Protein AF-A0A848TJ01-F1 (afdb_monomer_lite)

Structure (mmCIF, N/CA/C/O backbone):
data_AF-A0A848TJ01-F1
#
_entry.id   AF-A0A848TJ01-F1
#
loop_
_atom_site.group_PDB
_atom_site.id
_atom_site.type_symbol
_atom_site.label_atom_id
_atom_site.label_alt_id
_atom_site.label_comp_id
_atom_site.label_asym_id
_atom_site.label_entity_id
_atom_site.label_seq_id
_atom_site.pdbx_PDB_ins_code
_atom_site.Cartn_x
_atom_site.Cartn_y
_atom_site.Cartn_z
_atom_site.occupancy
_atom_site.B_iso_or_equiv
_atom_site.auth_seq_id
_atom_site.auth_comp_id
_atom_site.auth_asym_id
_atom_site.auth_atom_id
_atom_site.pdbx_PDB_model_num
ATOM 1 N N . MET A 1 1 ? -20.773 -19.282 17.414 1.00 48.66 1 MET A N 1
ATOM 2 C CA . MET A 1 1 ? -20.600 -18.485 16.180 1.00 48.66 1 MET A CA 1
ATOM 3 C C . MET A 1 1 ? -21.252 -17.107 16.311 1.00 48.66 1 MET A C 1
ATOM 5 O O . MET A 1 1 ? -20.534 -16.125 16.195 1.00 48.66 1 MET A O 1
ATOM 9 N N . GLU A 1 2 ? -22.533 -17.009 16.692 1.00 45.69 2 GLU A N 1
ATOM 10 C CA . GLU A 1 2 ? -23.234 -15.725 16.945 1.00 45.69 2 GLU A CA 1
ATOM 11 C C . GLU A 1 2 ? -22.517 -14.767 17.907 1.00 45.69 2 GLU A C 1
ATOM 13 O O . GLU A 1 2 ? -22.368 -13.593 17.598 1.00 45.69 2 GLU A O 1
ATOM 18 N N . ARG A 1 3 ? -21.991 -15.250 19.042 1.00 45.16 3 ARG A N 1
ATOM 19 C CA . ARG A 1 3 ? -21.277 -14.386 20.008 1.00 45.16 3 ARG A CA 1
ATOM 20 C C . ARG A 1 3 ? -19.955 -13.818 19.476 1.00 45.16 3 ARG A C 1
ATOM 22 O O . ARG A 1 3 ? -19.518 -12.766 19.925 1.00 45.16 3 ARG A O 1
ATOM 29 N N . ALA A 1 4 ? -19.316 -14.507 18.529 1.00 39.78 4 ALA A N 1
ATOM 30 C CA . ALA A 1 4 ? -18.096 -14.026 17.882 1.00 39.78 4 ALA A CA 1
ATOM 31 C C . ALA A 1 4 ? -18.423 -12.980 16.808 1.00 39.78 4 ALA A C 1
ATOM 33 O O . ALA A 1 4 ? -17.726 -11.976 16.714 1.00 39.78 4 ALA A O 1
ATOM 34 N N . LEU A 1 5 ? -19.518 -13.184 16.066 1.00 41.72 5 LEU A N 1
ATOM 35 C CA . LEU A 1 5 ? -20.041 -12.213 15.108 1.00 41.72 5 LEU A CA 1
ATOM 36 C C . LEU A 1 5 ? -20.494 -10.928 15.818 1.00 41.72 5 LEU A C 1
ATOM 38 O O . LEU A 1 5 ? -20.075 -9.846 15.427 1.00 41.72 5 LEU A O 1
ATOM 42 N N . ALA A 1 6 ? -21.247 -11.052 16.915 1.00 48.16 6 ALA A N 1
ATOM 43 C CA . ALA A 1 6 ? -21.675 -9.921 17.737 1.00 48.16 6 ALA A CA 1
ATOM 44 C C . ALA A 1 6 ? -20.482 -9.137 18.304 1.00 48.16 6 ALA A C 1
ATOM 46 O O . ALA A 1 6 ? -20.455 -7.924 18.201 1.00 48.16 6 ALA A O 1
ATOM 47 N N . ALA A 1 7 ? -19.433 -9.808 18.791 1.00 47.78 7 ALA A N 1
ATOM 48 C CA . ALA A 1 7 ? -18.243 -9.127 19.306 1.00 47.78 7 ALA A CA 1
ATOM 49 C C . ALA A 1 7 ? -17.390 -8.439 18.219 1.00 47.78 7 ALA A C 1
ATOM 51 O O . ALA A 1 7 ? -16.645 -7.508 18.526 1.00 47.78 7 ALA A O 1
ATOM 52 N N . VAL A 1 8 ? -17.451 -8.908 16.967 1.00 51.22 8 VAL A N 1
ATOM 53 C CA . VAL A 1 8 ? -16.846 -8.223 15.811 1.00 51.22 8 VAL A CA 1
ATOM 54 C C . VAL A 1 8 ? -17.685 -7.005 15.434 1.00 51.22 8 VAL A C 1
ATOM 56 O O . VAL A 1 8 ? -17.125 -5.928 15.255 1.00 51.22 8 VAL A O 1
ATOM 59 N N . VAL A 1 9 ? -19.012 -7.149 15.394 1.00 55.91 9 VAL A N 1
ATOM 60 C CA . VAL A 1 9 ? -19.954 -6.048 15.143 1.00 55.91 9 VAL A CA 1
ATOM 61 C C . VAL A 1 9 ? -19.822 -4.967 16.219 1.00 55.91 9 VAL A C 1
ATOM 63 O O . VAL A 1 9 ? -19.614 -3.807 15.887 1.00 55.91 9 VAL A O 1
ATOM 66 N N . ASP A 1 10 ? -19.812 -5.340 17.495 1.00 53.12 10 ASP A N 1
ATOM 67 C CA . ASP A 1 10 ? -19.638 -4.417 18.617 1.00 53.12 10 ASP A CA 1
ATOM 68 C C . ASP A 1 10 ? -18.258 -3.758 18.605 1.00 53.12 10 ASP A C 1
ATOM 70 O O . ASP A 1 10 ? -18.148 -2.587 18.934 1.00 53.12 10 ASP A O 1
ATOM 74 N N . GLY A 1 11 ? -17.196 -4.462 18.197 1.00 53.06 11 GLY A N 1
ATOM 75 C CA . GLY A 1 11 ? -15.856 -3.880 18.057 1.00 53.06 11 GLY A CA 1
ATOM 76 C C . GLY A 1 11 ? -15.752 -2.850 16.925 1.00 53.06 11 GLY A C 1
ATOM 77 O O . GLY A 1 11 ? -15.056 -1.849 17.083 1.00 53.06 11 GLY A O 1
ATOM 78 N N . VAL A 1 12 ? -16.470 -3.077 15.819 1.00 52.38 12 VAL A N 1
ATOM 79 C CA . VAL A 1 12 ? -16.591 -2.148 14.678 1.00 52.38 12 VAL A CA 1
ATOM 80 C C . VAL A 1 12 ? -17.495 -0.956 15.022 1.00 52.38 12 VAL A C 1
ATOM 82 O O . VAL A 1 12 ? -17.229 0.165 14.601 1.00 52.38 12 VAL A O 1
ATOM 85 N N . LEU A 1 13 ? -18.541 -1.163 15.827 1.00 49.62 13 LEU A N 1
ATOM 86 C CA . LEU A 1 13 ? -19.437 -0.096 16.290 1.00 49.62 13 LEU A CA 1
ATOM 87 C C . LEU A 1 13 ? -18.852 0.700 17.474 1.00 49.62 13 LEU A C 1
ATOM 89 O O . LEU A 1 13 ? -19.150 1.884 17.633 1.00 49.62 13 LEU A O 1
ATOM 93 N N . ALA A 1 14 ? -18.001 0.082 18.299 1.00 49.22 14 ALA A N 1
ATOM 94 C CA . ALA A 1 14 ? -17.358 0.711 19.455 1.00 49.22 14 ALA A CA 1
ATOM 95 C C . ALA A 1 14 ? -16.134 1.562 19.088 1.00 49.22 14 ALA A C 1
ATOM 97 O O . ALA A 1 14 ? -15.720 2.390 19.900 1.00 49.22 14 ALA A O 1
ATOM 98 N N . SER A 1 15 ? -15.596 1.449 17.866 1.00 51.12 15 SER A N 1
ATOM 99 C CA . SER A 1 15 ? -14.654 2.427 17.298 1.00 51.12 15 SER A CA 1
ATOM 100 C C . SER A 1 15 ? -15.353 3.713 16.839 1.00 51.12 15 SER A C 1
ATOM 102 O O . SER A 1 15 ? -14.951 4.336 15.856 1.00 51.12 15 SER A O 1
ATOM 104 N N . GLY A 1 16 ? -16.405 4.123 17.554 1.00 49.56 16 GLY A N 1
ATOM 105 C CA . GLY A 1 16 ? -17.031 5.423 17.380 1.00 49.56 16 GLY A CA 1
ATOM 106 C C . GLY A 1 16 ? -15.994 6.545 17.520 1.00 49.56 16 GLY A C 1
ATOM 107 O O . GLY A 1 16 ? -14.996 6.389 18.234 1.00 49.56 16 GLY A O 1
ATOM 108 N N . PRO A 1 17 ? -16.201 7.676 16.827 1.00 51.69 17 PRO A N 1
ATOM 109 C CA . PRO A 1 17 ? -15.235 8.761 16.784 1.00 51.69 17 PRO A CA 1
ATOM 110 C C . PRO A 1 17 ? -14.871 9.199 18.204 1.00 51.69 17 PRO A C 1
ATOM 112 O O . PRO A 1 17 ? -15.726 9.255 19.093 1.00 51.69 17 PRO A O 1
ATOM 115 N N . SER A 1 18 ? -13.588 9.523 18.411 1.00 55.75 18 SER A N 1
ATOM 116 C CA . SER A 1 18 ? -13.143 10.273 19.588 1.00 55.75 18 SER A CA 1
ATOM 117 C C . SER A 1 18 ? -14.168 11.373 19.851 1.00 55.75 18 SER A C 1
ATOM 119 O O . SER A 1 18 ? -14.473 12.132 18.934 1.00 55.75 18 SER A O 1
ATOM 121 N N . ARG A 1 19 ? -14.752 11.395 21.059 1.00 52.88 19 ARG A N 1
ATOM 122 C CA . ARG A 1 19 ? -15.875 12.251 21.493 1.00 52.88 19 ARG A CA 1
ATOM 123 C C . ARG A 1 19 ? -15.525 13.753 21.504 1.00 52.88 19 ARG A C 1
ATOM 125 O O . ARG A 1 19 ? -15.758 14.448 22.487 1.00 52.88 19 ARG A O 1
ATOM 132 N N . LYS A 1 20 ? -14.943 14.282 20.435 1.00 54.78 20 LYS A N 1
ATOM 133 C CA . LYS A 1 20 ? -14.977 15.699 20.097 1.00 54.78 20 LYS A CA 1
ATOM 134 C C . LYS A 1 20 ? -16.166 15.851 19.159 1.00 54.78 20 LYS A C 1
ATOM 136 O O . LYS A 1 20 ? -16.177 15.255 18.089 1.00 54.78 20 LYS A O 1
ATOM 141 N N . GLY A 1 21 ? -17.196 16.573 19.598 1.00 58.47 21 GLY A N 1
ATOM 142 C CA . GLY A 1 21 ? -18.370 16.846 18.767 1.00 58.47 21 GLY A CA 1
ATOM 143 C C . GLY A 1 21 ? -17.961 17.382 17.392 1.00 58.47 21 GLY A C 1
ATOM 144 O O . GLY A 1 21 ? -16.919 18.030 17.271 1.00 58.47 21 GLY A O 1
ATOM 145 N N . LEU A 1 22 ? -18.769 17.085 16.371 1.00 66.69 22 LEU A N 1
ATOM 146 C CA . LEU A 1 22 ? -18.548 17.501 14.987 1.00 66.69 22 LEU A CA 1
ATOM 147 C C . LEU A 1 22 ? -18.540 19.037 14.906 1.00 66.69 22 LEU A C 1
ATOM 149 O O . LEU A 1 22 ? -19.574 19.674 14.722 1.00 66.69 22 LEU A O 1
ATOM 153 N N . SER A 1 23 ? -17.376 19.647 15.116 1.00 83.81 23 SER A N 1
ATOM 154 C CA . SER A 1 23 ? -17.202 21.087 14.985 1.00 83.81 23 SER A CA 1
ATOM 155 C C . SER A 1 23 ? -16.867 21.416 13.535 1.00 83.81 23 SER A C 1
ATOM 157 O O . SER A 1 23 ? -16.174 20.661 12.853 1.00 83.81 23 SER A O 1
ATOM 159 N N . VAL A 1 24 ? -17.322 22.576 13.061 1.00 85.69 24 VAL A N 1
ATOM 160 C C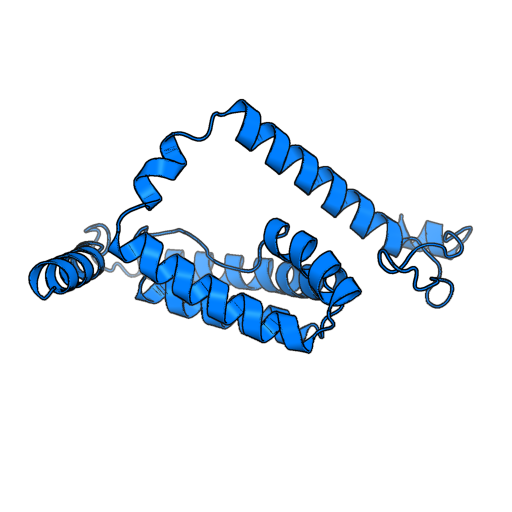A . VAL A 1 24 ? -16.992 23.073 11.713 1.00 85.69 24 VAL A CA 1
ATOM 161 C C . VAL A 1 24 ? -15.470 23.154 11.514 1.00 85.69 24 VAL A C 1
ATOM 163 O O . VAL A 1 24 ? -14.961 22.876 10.430 1.00 85.69 24 VAL A O 1
ATOM 166 N N . ALA A 1 25 ? -14.728 23.462 12.582 1.00 87.19 25 ALA A N 1
ATOM 167 C CA . ALA A 1 25 ? -13.269 23.465 12.576 1.00 87.19 25 ALA A CA 1
ATOM 168 C C . ALA A 1 25 ? -12.675 22.061 12.366 1.00 87.19 25 ALA A C 1
ATOM 170 O O . ALA A 1 25 ? -11.748 21.916 11.574 1.00 87.19 25 ALA A O 1
ATOM 171 N N . LEU A 1 26 ? -13.219 21.029 13.022 1.00 86.50 26 LEU A N 1
ATOM 172 C CA . LEU A 1 26 ? -12.775 19.645 12.837 1.00 86.50 26 LEU A CA 1
ATOM 173 C C . LEU A 1 26 ? -13.078 19.161 11.418 1.00 86.50 26 LEU A C 1
ATOM 175 O O . LEU A 1 26 ? -12.202 18.601 10.775 1.00 86.50 26 LEU A O 1
ATOM 179 N N . LEU A 1 27 ? -14.273 19.450 10.899 1.00 88.06 27 LEU A N 1
ATOM 180 C CA . LEU A 1 27 ? -14.660 19.055 9.543 1.00 88.06 27 LEU A CA 1
ATOM 181 C C . LEU A 1 27 ? -13.723 19.659 8.487 1.00 88.06 27 LEU A C 1
ATOM 183 O O . LEU A 1 27 ? -13.325 18.977 7.546 1.00 88.06 27 LEU A O 1
ATOM 187 N N . ARG A 1 28 ? -13.310 20.918 8.681 1.00 91.38 28 ARG A N 1
ATOM 188 C CA . ARG A 1 28 ? -12.301 21.571 7.839 1.00 91.38 28 ARG A CA 1
ATOM 189 C C . ARG A 1 28 ? -10.944 20.866 7.922 1.00 91.38 28 ARG A C 1
ATOM 191 O O . ARG A 1 28 ? -10.309 20.683 6.890 1.00 91.38 28 ARG A O 1
ATOM 198 N N . VAL A 1 29 ? -10.499 20.483 9.118 1.00 90.88 29 VAL A N 1
ATOM 199 C CA . VAL A 1 29 ? -9.222 19.777 9.312 1.00 90.88 29 VAL A CA 1
ATOM 200 C C . VAL A 1 29 ? -9.251 18.393 8.664 1.00 90.88 29 VAL A C 1
ATOM 202 O O . VAL A 1 29 ? -8.344 18.082 7.900 1.00 90.88 29 VAL A O 1
ATOM 205 N N . GLU A 1 30 ? -10.296 17.599 8.901 1.00 89.69 30 GLU A N 1
ATOM 206 C CA . GLU A 1 30 ? -10.440 16.247 8.341 1.00 89.69 30 GLU A CA 1
ATOM 207 C C . GLU A 1 30 ? -10.530 16.275 6.806 1.00 89.69 30 GLU A C 1
ATOM 209 O O . GLU A 1 30 ? -9.887 15.470 6.135 1.00 89.69 30 GLU A O 1
ATOM 214 N N . LEU A 1 31 ? -11.251 17.247 6.228 1.00 91.69 31 LEU A N 1
ATOM 215 C CA . LEU A 1 31 ? -11.308 17.432 4.772 1.00 91.69 31 LEU A CA 1
ATOM 216 C C . LEU A 1 31 ? -9.949 17.801 4.181 1.00 91.69 31 LEU A C 1
ATOM 218 O O . LEU A 1 31 ? -9.538 17.216 3.181 1.00 91.69 31 LEU A O 1
ATOM 222 N N . LEU A 1 32 ? -9.246 18.765 4.781 1.00 94.00 32 LEU A N 1
ATOM 223 C CA . LEU A 1 32 ? -7.933 19.188 4.289 1.00 94.00 32 LEU A CA 1
ATOM 224 C C . LEU A 1 32 ? -6.891 18.074 4.444 1.00 94.00 32 LEU A C 1
ATOM 226 O O . LEU A 1 32 ? -6.093 17.858 3.531 1.00 94.00 32 LEU A O 1
ATOM 230 N N . ALA A 1 33 ? -6.918 17.341 5.558 1.00 91.25 33 ALA A N 1
ATOM 231 C CA . ALA A 1 33 ? -6.045 16.196 5.788 1.00 91.25 33 ALA A CA 1
ATOM 232 C C . ALA A 1 33 ? -6.325 15.077 4.775 1.00 91.25 33 ALA A C 1
ATOM 234 O O . ALA A 1 33 ? -5.402 14.623 4.102 1.00 91.25 33 ALA A O 1
ATOM 235 N N . GLY A 1 34 ? -7.593 14.693 4.598 1.00 90.69 34 GLY A N 1
ATOM 236 C CA . GLY A 1 34 ? -8.002 13.678 3.627 1.00 90.69 34 GLY A CA 1
ATOM 237 C C . GLY A 1 34 ? -7.638 14.054 2.190 1.00 90.69 34 GLY A C 1
ATOM 238 O O . GLY A 1 34 ? -7.104 13.222 1.459 1.00 90.69 34 GLY A O 1
ATOM 239 N N . LEU A 1 35 ? -7.841 15.317 1.799 1.00 93.81 35 LEU A N 1
ATOM 240 C CA . LEU A 1 35 ? -7.452 15.813 0.478 1.00 93.81 35 LEU A CA 1
ATOM 241 C C . LEU A 1 35 ? -5.932 15.763 0.275 1.00 93.81 35 LEU A C 1
ATOM 243 O O . LEU A 1 35 ? -5.470 15.301 -0.765 1.00 93.81 35 LEU A O 1
ATOM 247 N N . THR A 1 36 ? -5.155 16.196 1.270 1.00 93.00 36 THR A N 1
ATOM 248 C CA . THR A 1 36 ? -3.683 16.174 1.203 1.00 93.00 36 THR A CA 1
ATOM 249 C C . THR A 1 36 ? -3.168 14.747 1.028 1.00 93.00 36 THR A C 1
ATOM 251 O O . THR A 1 36 ? -2.308 14.487 0.188 1.00 93.00 36 THR A O 1
ATOM 254 N N . VAL A 1 37 ? -3.739 13.808 1.780 1.00 91.62 37 VAL A N 1
ATOM 255 C CA . VAL A 1 37 ? -3.401 12.385 1.706 1.00 91.62 37 VAL A CA 1
ATOM 256 C C . VAL A 1 37 ? -3.797 11.785 0.360 1.00 91.62 37 VAL A C 1
ATOM 258 O O . VAL A 1 37 ? -2.999 11.077 -0.246 1.00 91.62 37 VAL A O 1
ATOM 261 N N . ALA A 1 38 ? -4.999 12.084 -0.138 1.00 90.50 38 ALA A N 1
ATOM 262 C CA . ALA A 1 38 ? -5.459 11.590 -1.432 1.00 90.50 38 ALA A CA 1
ATOM 263 C C . ALA A 1 38 ? -4.539 12.054 -2.570 1.00 90.50 38 ALA A C 1
ATOM 265 O O . ALA A 1 38 ? -4.133 11.240 -3.397 1.00 90.50 38 ALA A O 1
ATOM 266 N N . LEU A 1 39 ? -4.155 13.335 -2.580 1.00 91.88 39 LEU A N 1
ATOM 267 C CA . LEU A 1 39 ? -3.230 13.879 -3.577 1.00 91.88 39 LEU A CA 1
ATOM 268 C C . LEU A 1 39 ? -1.828 13.260 -3.473 1.00 91.88 39 LEU A C 1
ATOM 270 O O . LEU A 1 39 ? -1.200 13.026 -4.502 1.00 91.88 39 LEU A O 1
ATOM 274 N N . ALA A 1 40 ? -1.357 12.956 -2.260 1.00 90.81 40 ALA A N 1
ATOM 275 C CA . ALA A 1 40 ? -0.072 12.290 -2.049 1.00 90.81 40 ALA A CA 1
ATOM 276 C C . ALA A 1 40 ? -0.076 10.815 -2.503 1.00 90.81 40 ALA A C 1
ATOM 278 O O . ALA A 1 40 ? 0.916 10.341 -3.051 1.00 90.81 40 ALA A O 1
ATOM 279 N N . LEU A 1 41 ? -1.193 10.100 -2.327 1.00 90.19 41 LEU A N 1
ATOM 280 C CA . LEU A 1 41 ? -1.313 8.671 -2.649 1.00 90.19 41 LEU A CA 1
ATOM 281 C C . LEU A 1 41 ? -1.445 8.374 -4.150 1.00 90.19 41 LEU A C 1
ATOM 283 O O . LEU A 1 41 ? -1.096 7.277 -4.581 1.00 90.19 41 LEU A O 1
ATOM 287 N N . VAL A 1 42 ? -1.960 9.310 -4.954 1.00 91.88 42 VAL A N 1
ATOM 288 C CA . VAL A 1 42 ? -2.128 9.122 -6.410 1.00 91.88 42 VAL A CA 1
ATOM 289 C C . VAL A 1 42 ? -0.806 8.765 -7.110 1.00 91.88 42 VAL A C 1
ATOM 291 O O . VAL A 1 42 ? -0.762 7.713 -7.754 1.00 91.88 42 VAL A O 1
ATOM 294 N N . PRO A 1 43 ? 0.275 9.566 -7.002 1.00 88.94 43 PRO A N 1
ATOM 295 C CA . PRO A 1 43 ? 1.548 9.219 -7.631 1.00 88.94 43 PRO A CA 1
ATOM 296 C C . PRO A 1 43 ? 2.166 7.947 -7.034 1.00 88.94 43 PRO A C 1
ATOM 298 O O . PRO A 1 43 ? 2.753 7.160 -7.772 1.00 88.94 43 PRO A O 1
ATOM 301 N N . GLU A 1 44 ? 1.986 7.701 -5.732 1.00 87.38 44 GLU A N 1
ATOM 302 C CA . GLU A 1 44 ? 2.490 6.499 -5.056 1.00 87.38 44 GLU A CA 1
ATOM 303 C C . GLU A 1 44 ? 1.844 5.215 -5.607 1.00 87.38 44 GLU A C 1
ATOM 305 O O . GLU A 1 44 ? 2.542 4.272 -5.988 1.00 87.38 44 GLU A O 1
ATOM 310 N N . ALA A 1 45 ? 0.514 5.188 -5.727 1.00 89.50 45 ALA A N 1
ATOM 311 C CA . ALA A 1 45 ? -0.221 4.041 -6.257 1.00 89.50 45 ALA A CA 1
ATOM 312 C C . ALA A 1 45 ? 0.134 3.751 -7.725 1.00 89.50 45 ALA A C 1
ATOM 314 O O . ALA A 1 45 ? 0.255 2.588 -8.118 1.00 89.50 45 ALA A O 1
ATOM 315 N N . VAL A 1 46 ? 0.331 4.801 -8.527 1.00 89.75 46 VAL A N 1
ATOM 316 C CA . VAL A 1 46 ? 0.755 4.688 -9.929 1.00 89.75 46 VAL A CA 1
ATOM 317 C C . VAL A 1 46 ? 2.181 4.140 -10.030 1.00 89.75 46 VAL A C 1
ATOM 319 O O . VAL A 1 46 ? 2.422 3.212 -10.803 1.00 89.75 46 VAL A O 1
ATOM 322 N N . ALA A 1 47 ? 3.112 4.650 -9.222 1.00 84.12 47 ALA A N 1
ATOM 323 C CA . ALA A 1 47 ? 4.493 4.174 -9.201 1.00 84.12 47 ALA A CA 1
ATOM 324 C C . ALA A 1 47 ? 4.578 2.687 -8.824 1.00 84.12 47 ALA A C 1
ATOM 326 O O . ALA A 1 47 ? 5.264 1.915 -9.494 1.00 84.12 47 ALA A O 1
ATOM 327 N N . PHE A 1 48 ? 3.838 2.249 -7.802 1.00 84.19 48 PHE A N 1
ATOM 328 C CA . PHE A 1 48 ? 3.817 0.838 -7.408 1.00 84.19 48 PHE A CA 1
ATOM 329 C C . PHE A 1 48 ? 3.158 -0.077 -8.442 1.00 84.19 48 PHE A C 1
ATOM 331 O O . PHE A 1 48 ? 3.599 -1.215 -8.596 1.00 84.19 48 PHE A O 1
ATOM 338 N N . ALA A 1 49 ? 2.159 0.407 -9.184 1.00 84.62 49 ALA A N 1
ATOM 339 C CA . ALA A 1 49 ? 1.587 -0.343 -10.300 1.00 84.62 49 ALA A CA 1
ATOM 340 C C . ALA A 1 49 ? 2.616 -0.573 -11.421 1.00 84.62 49 ALA A C 1
ATOM 342 O O . ALA A 1 49 ? 2.726 -1.694 -11.917 1.00 84.62 49 ALA A O 1
ATOM 343 N N . PHE A 1 50 ? 3.421 0.445 -11.756 1.00 80.94 50 PHE A N 1
ATOM 344 C CA . PHE A 1 50 ? 4.518 0.296 -12.717 1.00 80.94 50 PHE A CA 1
ATOM 345 C C . PHE A 1 50 ? 5.581 -0.687 -12.240 1.00 80.94 50 PHE A C 1
ATOM 347 O O . PHE A 1 50 ? 6.000 -1.541 -13.017 1.00 80.94 50 PHE A O 1
ATOM 354 N N . VAL A 1 51 ? 5.975 -0.608 -10.964 1.00 77.44 51 VAL A N 1
ATOM 355 C CA . VAL A 1 51 ? 6.919 -1.569 -10.378 1.00 77.44 51 VAL A CA 1
ATOM 356 C C . VAL A 1 51 ? 6.372 -2.988 -10.510 1.00 77.44 51 VAL A C 1
ATOM 358 O O . VAL A 1 51 ? 7.087 -3.850 -11.003 1.00 77.44 51 VAL A O 1
ATOM 361 N N . ALA A 1 52 ? 5.102 -3.211 -10.160 1.00 78.19 52 ALA A N 1
ATOM 362 C CA . ALA A 1 52 ? 4.423 -4.506 -10.247 1.00 78.19 52 ALA A CA 1
ATOM 363 C C . ALA A 1 52 ? 4.114 -4.983 -11.684 1.00 78.19 52 ALA A C 1
ATOM 365 O O . ALA A 1 52 ? 3.598 -6.088 -11.850 1.00 78.19 52 ALA A O 1
ATOM 366 N N . GLY A 1 53 ? 4.403 -4.181 -12.716 1.00 77.06 53 GLY A N 1
ATOM 367 C CA . GLY A 1 53 ? 4.148 -4.541 -14.113 1.00 77.06 53 GLY A CA 1
ATOM 368 C C . GLY A 1 53 ? 2.662 -4.616 -14.484 1.00 77.06 53 GLY A C 1
ATOM 369 O O . GLY A 1 53 ? 2.301 -5.320 -15.425 1.00 77.06 53 GLY A O 1
ATOM 370 N N . VAL A 1 54 ? 1.791 -3.914 -13.752 1.00 83.50 54 VAL A N 1
ATOM 371 C CA . VAL A 1 54 ? 0.341 -3.869 -14.006 1.00 83.50 54 VAL A CA 1
ATOM 372 C C . VAL A 1 54 ? -0.102 -2.486 -14.470 1.00 83.50 54 VAL A C 1
ATOM 374 O O . VAL A 1 54 ? 0.564 -1.479 -14.239 1.00 83.50 54 VAL A O 1
ATOM 377 N N . HIS A 1 55 ? -1.265 -2.419 -15.121 1.00 87.94 55 HIS A N 1
ATOM 378 C CA . HIS A 1 55 ? -1.799 -1.152 -15.610 1.00 87.94 55 HIS A CA 1
ATOM 379 C C . HIS A 1 55 ? -2.032 -0.159 -14.445 1.00 87.94 55 HIS A C 1
ATOM 381 O O . HIS A 1 55 ? -2.688 -0.535 -13.469 1.00 87.94 55 HIS A O 1
ATOM 387 N N . PRO A 1 56 ? -1.596 1.116 -14.538 1.00 88.56 56 PRO A N 1
ATOM 388 C CA . PRO A 1 56 ? -1.685 2.095 -13.444 1.00 88.56 56 PRO A CA 1
ATOM 389 C C . PRO A 1 56 ? -3.078 2.281 -12.836 1.00 88.56 56 PRO A C 1
ATOM 391 O O . PRO A 1 56 ? -3.225 2.470 -11.629 1.00 88.56 56 PRO A O 1
ATOM 394 N N . LEU A 1 57 ? -4.119 2.175 -13.668 1.00 91.06 57 LEU A N 1
ATOM 395 C CA . LEU A 1 57 ? -5.512 2.245 -13.213 1.00 91.06 57 LEU A CA 1
ATOM 396 C C . LEU A 1 57 ? -5.851 1.172 -12.169 1.00 91.06 57 LEU A C 1
ATOM 398 O O . LEU A 1 57 ? -6.632 1.447 -11.266 1.00 91.06 57 LEU A O 1
ATOM 402 N N . VAL A 1 58 ? -5.238 -0.015 -12.239 1.00 87.38 58 VAL A N 1
ATOM 403 C CA . VAL A 1 58 ? -5.456 -1.088 -11.255 1.00 87.38 58 VAL A CA 1
ATOM 404 C C . VAL A 1 58 ? -4.980 -0.648 -9.870 1.00 87.38 58 VAL A C 1
ATOM 406 O O . VAL A 1 58 ? -5.696 -0.846 -8.890 1.00 87.38 58 VAL A O 1
ATOM 409 N N . GLY A 1 59 ? -3.818 0.008 -9.788 1.00 87.31 59 GLY A N 1
ATOM 410 C CA . GLY A 1 59 ? -3.291 0.556 -8.535 1.00 87.31 59 GLY A CA 1
ATOM 411 C C . GLY A 1 59 ? -4.184 1.654 -7.954 1.00 87.31 59 GLY A C 1
ATOM 412 O O . GLY A 1 59 ? -4.472 1.646 -6.757 1.00 87.31 59 GLY A O 1
ATOM 413 N N . LEU A 1 60 ? -4.689 2.554 -8.805 1.00 91.25 60 LEU A N 1
ATOM 414 C CA . LEU A 1 60 ? -5.614 3.620 -8.400 1.00 91.25 60 LEU A CA 1
ATOM 415 C C . LEU A 1 60 ? -6.953 3.070 -7.896 1.00 91.25 60 LEU A C 1
ATOM 417 O O . LEU A 1 60 ? -7.424 3.486 -6.835 1.00 91.25 60 LEU A O 1
ATOM 421 N N . TYR A 1 61 ? -7.547 2.110 -8.610 1.00 90.25 61 TYR A N 1
ATOM 422 C CA . TYR A 1 61 ? -8.779 1.454 -8.168 1.00 90.25 61 TYR A CA 1
ATOM 423 C C . TYR A 1 61 ? -8.573 0.715 -6.846 1.00 90.25 61 TYR A C 1
ATOM 425 O O . TYR A 1 61 ? -9.399 0.844 -5.944 1.00 90.25 61 TYR A O 1
ATOM 433 N N . ALA A 1 62 ? -7.455 0.002 -6.690 1.00 88.00 62 ALA A N 1
ATOM 434 C CA . ALA A 1 62 ? -7.132 -0.688 -5.447 1.00 88.00 62 ALA A CA 1
ATOM 435 C C . ALA A 1 62 ? -6.979 0.289 -4.269 1.00 88.00 62 ALA A C 1
ATOM 437 O O . ALA A 1 62 ? -7.590 0.074 -3.221 1.00 88.00 62 ALA A O 1
ATOM 438 N N . ALA A 1 63 ? -6.223 1.378 -4.440 1.00 89.62 63 ALA A N 1
ATOM 439 C CA . ALA A 1 63 ? -6.027 2.386 -3.398 1.00 89.62 63 ALA A CA 1
ATOM 440 C C . ALA A 1 63 ? -7.351 3.049 -2.981 1.00 89.62 63 ALA A C 1
ATOM 442 O O . ALA A 1 63 ? -7.615 3.189 -1.786 1.00 89.62 63 ALA A O 1
ATOM 443 N N . PHE A 1 64 ? -8.212 3.386 -3.946 1.00 91.00 64 PHE A N 1
ATOM 444 C CA . PHE A 1 64 ? -9.535 3.948 -3.672 1.00 91.00 64 PHE A CA 1
ATOM 445 C C . PHE A 1 64 ? -10.435 2.972 -2.899 1.00 91.00 64 PHE A C 1
ATOM 447 O O . PHE A 1 64 ? -11.009 3.341 -1.874 1.00 91.00 64 PHE A O 1
ATOM 454 N N . ILE A 1 65 ? -10.533 1.718 -3.354 1.00 90.56 65 ILE A N 1
ATOM 455 C CA . ILE A 1 65 ? -11.389 0.697 -2.733 1.00 90.56 65 ILE A CA 1
ATOM 456 C C . ILE A 1 65 ? -10.908 0.375 -1.312 1.00 90.56 65 ILE A C 1
ATOM 458 O O . ILE A 1 65 ? -11.718 0.341 -0.386 1.00 90.56 65 ILE A O 1
ATOM 462 N N . VAL A 1 66 ? -9.600 0.181 -1.112 1.00 89.31 66 VAL A N 1
ATOM 463 C CA . VAL A 1 66 ? -9.021 -0.078 0.218 1.00 89.31 66 VAL A CA 1
ATOM 464 C C . VAL A 1 66 ? -9.230 1.121 1.144 1.00 89.31 66 VAL A C 1
ATOM 466 O O . VAL A 1 66 ? -9.648 0.936 2.290 1.00 89.31 66 VAL A O 1
ATOM 469 N N . GLY A 1 67 ? -8.999 2.343 0.661 1.00 89.62 67 GLY A N 1
ATOM 470 C CA . GLY A 1 67 ? -9.248 3.565 1.425 1.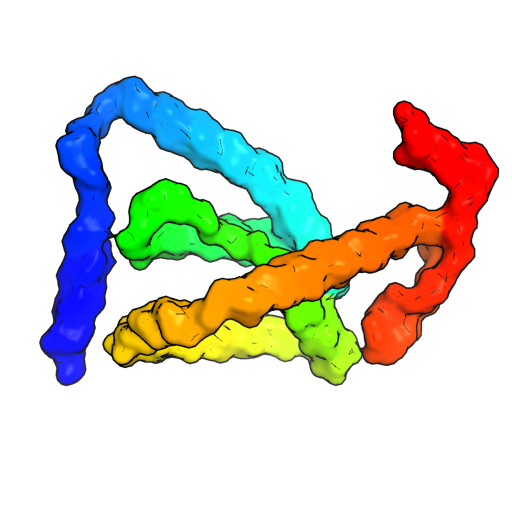00 89.62 67 GLY A CA 1
ATOM 471 C C . GLY A 1 67 ? -10.704 3.669 1.885 1.00 89.62 67 GLY A C 1
ATOM 472 O O . GLY A 1 67 ? -10.962 3.874 3.069 1.00 89.62 67 GLY A O 1
ATOM 473 N N . LEU A 1 68 ? -11.660 3.430 0.984 1.00 89.88 68 LEU A N 1
ATOM 474 C CA . LEU A 1 68 ? -13.089 3.452 1.303 1.00 89.88 68 LEU A CA 1
ATOM 475 C C . LEU A 1 68 ? -13.490 2.360 2.309 1.00 89.88 68 LEU A C 1
ATOM 477 O O . LEU A 1 68 ? -14.150 2.653 3.305 1.00 89.88 68 LEU A O 1
ATOM 481 N N . ILE A 1 69 ? -13.080 1.108 2.079 1.00 89.62 69 ILE A N 1
ATOM 482 C CA . ILE A 1 69 ? -13.412 -0.018 2.967 1.00 89.62 69 ILE A CA 1
ATOM 483 C C . ILE A 1 69 ? -12.838 0.224 4.366 1.00 89.62 69 ILE A C 1
ATOM 485 O O . ILE A 1 69 ? -13.532 0.054 5.365 1.00 89.62 69 ILE A O 1
ATOM 489 N N . THR A 1 70 ? -11.582 0.652 4.462 1.00 87.81 70 THR A N 1
ATOM 490 C CA . THR A 1 70 ? -10.935 0.883 5.761 1.00 87.81 70 THR A CA 1
ATOM 491 C C . THR A 1 70 ? -11.426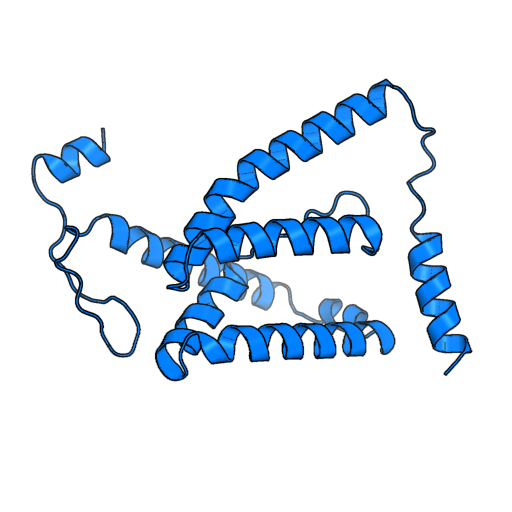 2.146 6.464 1.00 87.81 70 THR A C 1
ATOM 493 O O . THR A 1 70 ? -11.438 2.164 7.691 1.00 87.81 70 THR A O 1
ATOM 496 N N . ALA A 1 71 ? -11.900 3.164 5.743 1.00 86.19 71 ALA A N 1
ATOM 497 C CA . ALA A 1 71 ? -12.557 4.317 6.356 1.00 86.19 71 ALA A CA 1
ATOM 498 C C . ALA A 1 71 ? -13.896 3.942 7.018 1.00 86.19 71 ALA A C 1
ATOM 500 O O . ALA A 1 71 ? -14.245 4.510 8.050 1.00 86.19 71 ALA A O 1
ATOM 501 N N . LEU A 1 72 ? -14.632 2.981 6.444 1.00 86.56 72 LEU A N 1
ATOM 502 C CA . LEU A 1 72 ? -15.927 2.525 6.963 1.00 86.56 72 LEU A CA 1
ATOM 503 C C . LEU A 1 72 ? -15.800 1.440 8.043 1.00 86.56 72 LEU A C 1
ATOM 505 O O . LEU A 1 72 ? -16.543 1.460 9.020 1.00 86.56 72 LEU A O 1
ATOM 509 N N . PHE A 1 73 ? -14.879 0.489 7.866 1.00 85.44 73 PHE A N 1
ATOM 510 C CA . PHE A 1 73 ? -14.757 -0.710 8.711 1.00 85.44 73 PHE A CA 1
ATOM 511 C C . PHE A 1 73 ? -13.471 -0.757 9.556 1.00 85.44 73 PHE A C 1
ATOM 513 O O . PHE A 1 73 ? -13.259 -1.707 10.311 1.00 85.44 73 PHE A O 1
ATOM 520 N N . GLY A 1 74 ? -12.575 0.222 9.418 1.00 82.38 74 GLY A N 1
ATOM 521 C CA . GLY A 1 74 ? -11.295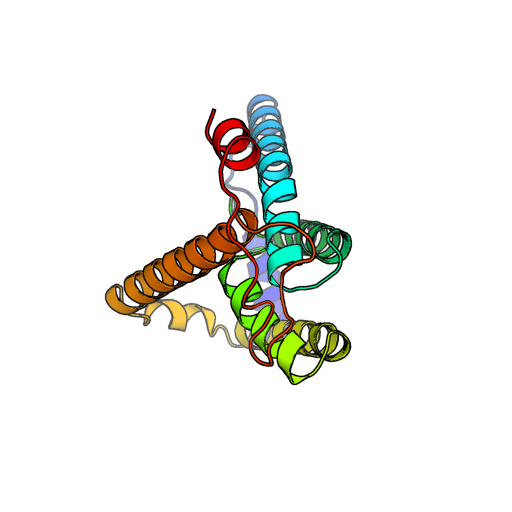 0.256 10.125 1.00 82.38 74 GLY A CA 1
ATOM 522 C C . GLY A 1 74 ? -11.437 0.607 11.606 1.00 82.38 74 GLY A C 1
ATOM 523 O O . GLY A 1 74 ? -12.226 1.456 11.997 1.00 82.38 74 GLY A O 1
ATOM 524 N N . GLY A 1 75 ? -10.619 -0.027 12.450 1.00 76.31 75 GLY A N 1
ATOM 525 C CA . GLY A 1 75 ? -10.716 0.108 13.910 1.00 76.31 75 GLY A CA 1
ATOM 526 C C . GLY A 1 75 ? -9.844 1.200 14.542 1.00 76.31 75 GLY A C 1
ATOM 527 O O . GLY A 1 75 ? -9.819 1.316 15.767 1.00 76.31 75 GLY A O 1
ATOM 528 N N . ARG A 1 76 ? -9.074 1.970 13.757 1.00 82.56 76 ARG A N 1
ATOM 529 C CA . ARG A 1 76 ? -8.147 2.986 14.288 1.00 82.56 76 ARG A CA 1
ATOM 530 C C . ARG A 1 76 ? -8.296 4.322 13.547 1.00 82.56 76 ARG A C 1
ATOM 532 O O . ARG A 1 76 ? -7.807 4.435 12.423 1.00 82.56 76 ARG A O 1
ATOM 539 N N . PRO A 1 77 ? -8.916 5.334 14.185 1.00 77.50 77 PRO A N 1
ATOM 540 C CA . PRO A 1 77 ? -9.080 6.662 13.602 1.00 77.50 77 PRO A CA 1
ATOM 541 C C . PRO A 1 77 ? -7.744 7.284 13.186 1.00 77.50 77 PRO A C 1
ATOM 543 O O . PRO A 1 77 ? -6.742 7.143 13.892 1.00 77.50 77 PRO A O 1
ATOM 546 N N . GLY A 1 78 ? -7.745 7.972 12.045 1.00 80.88 78 GLY A N 1
ATOM 547 C CA . GLY A 1 78 ? -6.569 8.650 11.497 1.00 80.88 78 GLY A CA 1
ATOM 548 C C . GLY A 1 78 ? -5.541 7.734 10.825 1.00 80.88 78 GLY A C 1
ATOM 549 O O . GLY A 1 78 ? -4.504 8.227 10.388 1.00 80.88 78 GLY A O 1
ATOM 550 N N . MET A 1 79 ? -5.786 6.420 10.727 1.00 84.31 79 MET A N 1
ATOM 551 C CA . MET A 1 79 ? -4.958 5.561 9.878 1.00 84.31 79 MET A CA 1
ATOM 552 C C . MET A 1 79 ? -5.348 5.698 8.412 1.00 84.31 79 MET A C 1
ATOM 554 O O . MET A 1 79 ? -6.521 5.625 8.058 1.00 84.31 79 MET A O 1
ATOM 558 N N . ILE A 1 80 ? -4.332 5.838 7.569 1.00 86.44 80 ILE A N 1
ATOM 559 C CA . ILE A 1 80 ? -4.459 5.870 6.118 1.00 86.44 80 ILE A CA 1
ATOM 560 C C . ILE A 1 80 ? -4.151 4.466 5.611 1.00 86.44 80 ILE A C 1
ATOM 562 O O . ILE A 1 80 ? -3.098 3.914 5.932 1.00 86.44 80 ILE A O 1
ATOM 566 N N . SER A 1 81 ? -5.055 3.898 4.819 1.00 85.38 81 SER A N 1
ATOM 567 C CA . SER A 1 81 ? -4.828 2.608 4.167 1.00 85.38 81 SER A CA 1
ATOM 568 C C . SER A 1 81 ? -4.775 2.811 2.661 1.00 85.38 81 SER A C 1
ATOM 570 O O . SER A 1 81 ? -5.628 3.490 2.095 1.00 85.38 81 SER A O 1
ATOM 572 N N . GLY A 1 82 ? -3.782 2.215 2.012 1.00 83.00 82 GLY A N 1
ATOM 573 C CA . GLY A 1 82 ? -3.543 2.387 0.585 1.00 83.00 82 GLY A CA 1
ATOM 574 C C . GLY A 1 82 ? -2.566 1.349 0.043 1.00 83.00 82 GLY A C 1
ATOM 575 O O . GLY A 1 82 ? -2.307 0.326 0.683 1.00 83.00 82 GLY A O 1
ATOM 576 N N . ALA A 1 83 ? -2.038 1.615 -1.150 1.00 79.88 83 ALA A N 1
ATOM 577 C CA . ALA A 1 83 ? -0.997 0.789 -1.749 1.00 79.88 83 ALA A CA 1
ATOM 578 C C . ALA A 1 83 ? 0.272 0.834 -0.882 1.00 79.88 83 ALA A C 1
ATOM 580 O O . ALA A 1 83 ? 0.655 1.892 -0.399 1.00 79.88 83 ALA A O 1
ATOM 581 N N . THR A 1 84 ? 0.921 -0.313 -0.672 1.00 84.81 84 THR A N 1
ATOM 582 C CA . THR A 1 84 ? 2.178 -0.389 0.088 1.00 84.81 84 THR A CA 1
ATOM 583 C C . THR A 1 84 ? 3.285 -0.944 -0.793 1.00 84.81 84 THR A C 1
ATOM 585 O O . THR A 1 84 ? 3.074 -1.914 -1.526 1.00 84.81 84 THR A O 1
ATOM 588 N N . GLY A 1 85 ? 4.489 -0.378 -0.677 1.00 79.94 85 GLY A N 1
ATOM 589 C CA . GLY A 1 85 ? 5.648 -0.856 -1.434 1.00 79.94 85 GLY A CA 1
ATOM 590 C C . GLY A 1 85 ? 5.957 -2.332 -1.163 1.00 79.94 85 GLY A C 1
ATOM 591 O O . GLY A 1 85 ? 6.307 -3.068 -2.077 1.00 79.94 85 GLY A O 1
ATOM 592 N N . ALA A 1 86 ? 5.745 -2.799 0.071 1.00 84.06 86 ALA A N 1
ATOM 593 C CA . ALA A 1 86 ? 5.950 -4.196 0.446 1.00 84.06 86 ALA A CA 1
ATOM 594 C C . ALA A 1 86 ? 5.105 -5.177 -0.380 1.00 84.06 86 ALA A C 1
ATOM 596 O O . ALA A 1 86 ? 5.610 -6.212 -0.812 1.00 84.06 86 ALA A O 1
ATOM 597 N N . LEU A 1 87 ? 3.832 -4.848 -0.618 1.00 84.25 87 LEU A N 1
ATOM 598 C CA . LEU A 1 87 ? 2.951 -5.664 -1.448 1.00 84.25 87 LEU A CA 1
ATOM 599 C C . LEU A 1 87 ? 3.397 -5.622 -2.915 1.00 84.25 87 LEU A C 1
ATOM 601 O O . LEU A 1 87 ? 3.443 -6.664 -3.563 1.00 84.25 87 LEU A O 1
ATOM 605 N N . ALA A 1 88 ? 3.773 -4.439 -3.415 1.00 81.38 88 ALA A N 1
ATOM 606 C CA . ALA A 1 88 ? 4.218 -4.255 -4.794 1.00 81.38 88 ALA A CA 1
ATOM 607 C C . ALA A 1 88 ? 5.428 -5.141 -5.126 1.00 81.38 88 ALA A C 1
ATOM 609 O O . ALA A 1 88 ? 5.421 -5.826 -6.143 1.00 81.38 88 ALA A O 1
ATOM 610 N N . VAL A 1 89 ? 6.419 -5.213 -4.232 1.00 79.94 89 VAL A N 1
ATOM 611 C CA . VAL A 1 89 ? 7.616 -6.056 -4.413 1.00 79.94 89 VAL A CA 1
ATOM 612 C C . VAL A 1 89 ? 7.268 -7.543 -4.534 1.00 79.94 89 VAL A C 1
ATOM 614 O O . VAL A 1 89 ? 7.829 -8.241 -5.375 1.00 79.94 89 VAL A O 1
ATOM 617 N N . VAL A 1 90 ? 6.325 -8.036 -3.729 1.00 84.06 90 VAL A N 1
ATOM 618 C CA . VAL A 1 90 ? 5.870 -9.436 -3.803 1.00 84.06 90 VAL A CA 1
ATOM 619 C C . VAL A 1 90 ? 5.019 -9.679 -5.053 1.00 84.06 90 VAL A C 1
ATOM 621 O O . VAL A 1 90 ? 5.080 -10.750 -5.652 1.00 84.06 90 VAL A O 1
ATOM 624 N N . MET A 1 91 ? 4.244 -8.683 -5.485 1.00 82.81 91 MET A N 1
ATOM 625 C CA . MET A 1 91 ? 3.465 -8.771 -6.719 1.00 82.81 91 MET A CA 1
ATOM 626 C C . MET A 1 91 ? 4.359 -8.887 -7.955 1.00 82.81 91 MET A C 1
ATOM 628 O O . MET A 1 91 ? 4.013 -9.659 -8.843 1.00 82.81 91 MET A O 1
ATOM 632 N N . VAL A 1 92 ? 5.514 -8.209 -7.999 1.00 81.12 92 VAL A N 1
ATOM 633 C CA . VAL A 1 92 ? 6.479 -8.340 -9.111 1.00 81.12 92 VAL A CA 1
ATOM 634 C C . VAL A 1 92 ? 6.860 -9.795 -9.342 1.00 81.12 92 VAL A C 1
ATOM 636 O O . VAL A 1 92 ? 6.767 -10.289 -10.464 1.00 81.12 92 VAL A O 1
ATOM 639 N N . SER A 1 93 ? 7.276 -10.496 -8.285 1.00 81.38 93 SER A N 1
ATOM 640 C CA . SER A 1 93 ? 7.711 -11.886 -8.411 1.00 81.38 93 SER A CA 1
ATOM 641 C C . SER A 1 93 ? 6.549 -12.813 -8.758 1.00 81.38 93 SER A C 1
ATOM 643 O O . SER A 1 93 ? 6.722 -13.709 -9.584 1.00 81.38 93 SER A O 1
ATOM 645 N N . LEU A 1 94 ? 5.356 -12.578 -8.200 1.00 85.88 94 LEU A N 1
ATOM 646 C CA . LEU A 1 94 ? 4.147 -13.333 -8.537 1.00 85.88 94 LEU A CA 1
ATOM 647 C C . LEU A 1 94 ? 3.780 -13.177 -10.020 1.00 85.88 94 LEU A C 1
ATOM 649 O O . LEU A 1 94 ? 3.582 -14.174 -10.710 1.00 85.88 94 LEU A O 1
ATOM 653 N N . VAL A 1 95 ? 3.724 -11.940 -10.518 1.00 83.50 95 VAL A N 1
ATOM 654 C CA . VAL A 1 95 ? 3.361 -11.634 -11.909 1.00 83.50 95 VAL A CA 1
ATOM 655 C C . VAL A 1 95 ? 4.411 -12.173 -12.876 1.00 83.50 95 VAL A C 1
ATOM 657 O O . VAL A 1 95 ? 4.044 -12.754 -13.893 1.00 83.50 95 VAL A O 1
ATOM 660 N N . ALA A 1 96 ? 5.699 -12.054 -12.548 1.00 79.75 96 ALA A N 1
ATOM 661 C CA . ALA A 1 96 ? 6.776 -12.580 -13.385 1.00 79.75 96 ALA A CA 1
ATOM 662 C C . ALA A 1 96 ? 6.737 -14.114 -13.518 1.00 79.75 96 ALA A C 1
ATOM 664 O O . ALA A 1 96 ? 7.103 -14.649 -14.560 1.00 79.75 96 ALA A O 1
ATOM 665 N N . THR A 1 97 ? 6.297 -14.822 -12.473 1.00 84.50 97 THR A N 1
ATOM 666 C CA . THR A 1 97 ? 6.321 -16.295 -12.433 1.00 84.50 97 THR A CA 1
ATOM 667 C C . THR A 1 97 ? 5.010 -16.947 -12.867 1.00 84.50 97 THR A C 1
ATOM 669 O O . THR A 1 97 ? 5.044 -18.006 -13.486 1.00 84.50 97 THR A O 1
ATOM 672 N N . HIS A 1 98 ? 3.865 -16.333 -12.561 1.00 84.81 98 HIS A N 1
ATOM 673 C CA . HIS A 1 98 ? 2.538 -16.920 -12.786 1.00 84.81 98 HIS A CA 1
ATOM 674 C C . HIS A 1 98 ? 1.664 -16.090 -13.737 1.00 84.81 98 HIS A C 1
ATOM 676 O O . HIS A 1 98 ? 0.676 -16.596 -14.256 1.00 84.81 98 HIS A O 1
ATOM 682 N N . GLY A 1 99 ? 2.020 -14.832 -14.005 1.00 83.25 99 GLY A N 1
ATOM 683 C CA . GLY A 1 99 ? 1.220 -13.914 -14.812 1.00 83.25 99 GLY A CA 1
ATOM 684 C C . GLY A 1 99 ? 0.222 -13.084 -13.998 1.00 83.25 99 GLY A C 1
ATOM 685 O O . GLY A 1 99 ? -0.002 -13.293 -12.804 1.00 83.25 99 GLY A O 1
ATOM 686 N N . VAL A 1 100 ? -0.385 -12.099 -14.663 1.00 82.06 100 VAL A N 1
ATOM 687 C CA . VAL A 1 100 ? -1.260 -11.090 -14.033 1.00 82.06 100 VAL A CA 1
ATOM 688 C C . VAL A 1 100 ? -2.586 -11.685 -13.544 1.00 82.06 100 VAL A C 1
ATOM 690 O O . VAL A 1 100 ? -3.153 -11.210 -12.566 1.00 82.06 100 VAL A O 1
ATOM 693 N N . GLU A 1 101 ? -3.079 -12.749 -14.171 1.00 85.38 101 GLU A N 1
ATOM 694 C CA . GLU A 1 101 ? -4.360 -13.384 -13.822 1.00 85.38 101 GLU A CA 1
ATOM 695 C C . GLU A 1 101 ? -4.363 -13.929 -12.384 1.00 85.38 101 GLU A C 1
ATOM 697 O O . GLU A 1 101 ? -5.343 -13.784 -11.647 1.00 85.38 101 GLU A O 1
ATOM 702 N N . TYR A 1 102 ? -3.225 -14.471 -11.943 1.00 87.56 102 TYR A N 1
ATOM 703 C CA . TYR A 1 102 ? -3.056 -14.991 -10.587 1.00 87.56 102 TYR A CA 1
ATOM 704 C C . TYR A 1 102 ? -3.019 -13.887 -9.532 1.00 87.56 102 TYR A C 1
ATOM 706 O O . TYR A 1 102 ? -3.381 -14.142 -8.385 1.00 87.56 102 TYR A O 1
ATOM 714 N N . LEU A 1 103 ? -2.670 -12.650 -9.903 1.00 85.31 103 LEU A N 1
ATOM 715 C CA . LEU A 1 103 ? -2.665 -11.518 -8.977 1.00 85.31 103 LEU A CA 1
ATOM 716 C C . LEU A 1 103 ? -4.051 -11.304 -8.367 1.00 85.31 103 LEU A C 1
ATOM 718 O O . LEU A 1 103 ? -4.167 -11.137 -7.152 1.00 85.31 103 LEU A O 1
ATOM 722 N N . PHE A 1 104 ? -5.109 -11.361 -9.179 1.00 84.25 104 PHE A N 1
ATOM 723 C CA . PHE A 1 104 ? -6.472 -11.174 -8.684 1.00 84.25 104 PHE A CA 1
ATOM 724 C C . PHE A 1 104 ? -6.873 -12.289 -7.708 1.00 84.25 104 PHE A C 1
ATOM 726 O O . PHE A 1 104 ? -7.358 -12.008 -6.609 1.00 84.25 104 PHE A O 1
ATOM 733 N N . ALA A 1 105 ? -6.599 -13.547 -8.065 1.00 90.00 105 ALA A N 1
ATOM 734 C CA . ALA A 1 105 ? -6.883 -14.697 -7.208 1.00 90.00 105 ALA A CA 1
ATOM 735 C C . ALA A 1 105 ? -6.129 -14.617 -5.867 1.00 90.00 105 ALA A C 1
ATOM 737 O O . ALA A 1 105 ? -6.722 -14.831 -4.806 1.00 90.00 105 ALA A O 1
ATOM 738 N N . THR A 1 106 ? -4.845 -14.248 -5.892 1.00 90.69 106 THR A N 1
ATOM 739 C CA . THR A 1 106 ? -4.026 -14.091 -4.684 1.00 90.69 106 THR A CA 1
ATOM 740 C C . THR A 1 106 ? -4.523 -12.953 -3.797 1.00 90.69 106 THR A C 1
ATOM 742 O O . THR A 1 106 ? -4.551 -13.119 -2.579 1.00 90.69 106 THR A O 1
ATOM 745 N N . VAL A 1 107 ? -4.959 -11.823 -4.362 1.00 88.31 107 VAL A N 1
ATOM 746 C CA . VAL A 1 107 ? -5.512 -10.701 -3.579 1.00 88.31 107 VAL A CA 1
ATOM 747 C C . VAL A 1 107 ? -6.820 -11.093 -2.891 1.00 88.31 107 VAL A C 1
ATOM 749 O O . VAL A 1 107 ? -6.996 -10.801 -1.706 1.00 88.31 107 VAL A O 1
ATOM 752 N N . VAL A 1 108 ? -7.715 -11.801 -3.587 1.00 90.75 108 VAL A N 1
ATOM 753 C CA . VAL A 1 108 ? -8.957 -12.317 -2.985 1.00 90.75 108 VAL A CA 1
ATOM 754 C C . VAL A 1 108 ? -8.636 -13.294 -1.853 1.00 90.75 108 VAL A C 1
ATOM 756 O O . VAL A 1 108 ? -9.162 -13.154 -0.747 1.00 90.75 108 VAL A O 1
ATOM 759 N N . LEU A 1 109 ? -7.728 -14.243 -2.093 1.00 94.19 109 LEU A N 1
ATOM 760 C CA . LEU A 1 109 ? -7.294 -15.206 -1.082 1.00 94.19 109 LEU A CA 1
ATOM 761 C C . LEU A 1 109 ? -6.657 -14.513 0.131 1.00 94.19 109 LEU A C 1
ATOM 763 O O . LEU A 1 109 ? -6.989 -14.836 1.272 1.00 94.19 109 LEU A O 1
ATOM 767 N N . MET A 1 110 ? -5.787 -13.530 -0.103 1.00 92.38 110 MET A N 1
ATOM 768 C CA . MET A 1 110 ? -5.179 -12.708 0.942 1.00 92.38 110 MET A CA 1
ATOM 769 C C . MET A 1 110 ? -6.255 -12.020 1.791 1.00 92.38 110 MET A C 1
ATOM 771 O O . MET A 1 110 ? -6.179 -12.075 3.018 1.00 92.38 110 MET A O 1
ATOM 775 N N . GLY A 1 111 ? -7.272 -11.420 1.165 1.00 91.25 111 GLY A N 1
ATOM 776 C CA . GLY A 1 111 ? -8.384 -10.781 1.870 1.00 91.25 111 GLY A CA 1
ATOM 777 C C . GLY A 1 111 ? -9.175 -11.763 2.739 1.00 91.25 111 GLY A C 1
ATOM 778 O O . GLY A 1 111 ? -9.451 -11.474 3.904 1.00 91.25 111 GLY A O 1
ATOM 779 N N . LEU A 1 112 ? -9.470 -12.961 2.227 1.00 94.56 112 LEU A N 1
ATOM 780 C CA . LEU A 1 112 ? -10.138 -14.015 3.002 1.00 94.56 112 LEU A CA 1
ATOM 781 C C . LEU A 1 112 ? -9.304 -14.454 4.214 1.00 94.56 112 LEU A C 1
ATOM 783 O O . LEU A 1 112 ? -9.838 -14.583 5.319 1.00 94.56 112 LEU A O 1
ATOM 787 N N . ILE A 1 113 ? -7.991 -14.625 4.034 1.00 94.94 113 ILE A N 1
ATOM 788 C CA . ILE A 1 113 ? -7.064 -14.957 5.125 1.00 94.94 113 ILE A CA 1
ATOM 789 C C . ILE A 1 113 ? -7.025 -13.828 6.165 1.00 94.94 113 ILE A C 1
ATOM 791 O O . ILE A 1 113 ? -7.051 -14.102 7.365 1.00 94.94 113 ILE A O 1
ATOM 795 N N . GLN A 1 114 ? -7.008 -12.563 5.737 1.00 92.31 114 GLN A N 1
ATOM 796 C CA . GLN A 1 114 ? -7.032 -11.403 6.634 1.00 92.31 114 GLN A CA 1
ATOM 797 C C . GLN A 1 114 ? -8.336 -11.319 7.438 1.00 92.31 114 GLN A C 1
ATOM 799 O O . GLN A 1 114 ? -8.290 -11.077 8.646 1.00 92.31 114 GLN A O 1
ATOM 804 N N . ILE A 1 115 ? -9.487 -11.581 6.807 1.00 90.69 115 ILE A N 1
ATOM 805 C CA . ILE A 1 115 ? -10.788 -11.644 7.490 1.00 90.69 115 ILE A CA 1
ATOM 806 C C . ILE A 1 115 ? -10.780 -12.764 8.536 1.00 90.69 115 ILE A C 1
ATOM 808 O O . ILE A 1 115 ? -11.135 -12.525 9.692 1.00 90.69 115 ILE A O 1
ATOM 812 N N . ALA A 1 116 ? -10.316 -13.964 8.172 1.00 93.81 116 ALA A N 1
ATOM 813 C CA . ALA A 1 116 ? -10.196 -15.080 9.107 1.00 93.81 116 ALA A CA 1
ATOM 814 C C . ALA A 1 116 ? -9.276 -14.726 10.290 1.00 93.81 116 ALA A C 1
ATOM 816 O O . ALA A 1 116 ? -9.656 -14.898 11.449 1.00 93.81 116 ALA A O 1
ATOM 817 N N . ALA A 1 117 ? -8.102 -14.149 10.021 1.00 92.75 117 ALA A N 1
ATOM 818 C CA . ALA A 1 117 ? -7.173 -13.686 11.051 1.00 92.75 117 ALA A CA 1
ATOM 819 C C . ALA A 1 117 ? -7.790 -12.609 11.967 1.00 92.75 117 ALA A C 1
ATOM 821 O O . ALA A 1 117 ? -7.516 -12.597 13.172 1.00 92.75 117 ALA A O 1
ATOM 822 N N . GLY A 1 118 ? -8.647 -11.738 11.423 1.00 89.50 118 GLY A N 1
ATOM 823 C CA . GLY A 1 118 ? -9.437 -10.766 12.178 1.00 89.50 118 GLY A CA 1
ATOM 824 C C . GLY A 1 118 ? -10.440 -11.433 13.122 1.00 89.50 118 GLY A C 1
ATOM 825 O O . GLY A 1 118 ? -10.450 -11.127 14.317 1.00 89.50 118 GLY A O 1
ATOM 826 N N . ILE A 1 119 ? -11.209 -12.407 12.625 1.00 91.69 119 ILE A N 1
ATOM 827 C CA . ILE A 1 119 ? -12.190 -13.178 13.412 1.00 91.69 119 ILE A CA 1
ATOM 828 C C . ILE A 1 119 ? -11.502 -13.938 14.555 1.00 91.69 119 ILE A C 1
ATOM 830 O O . ILE A 1 119 ? -11.961 -13.892 15.699 1.00 91.69 119 ILE A O 1
ATOM 834 N N . PHE A 1 120 ? -10.364 -14.583 14.282 1.00 93.25 120 PHE A N 1
ATOM 835 C CA . PHE A 1 120 ? -9.580 -15.307 15.292 1.00 93.25 120 PHE A CA 1
ATOM 836 C C . PHE A 1 120 ? -8.713 -14.398 16.180 1.00 93.25 120 PHE A C 1
ATOM 838 O O . PHE A 1 120 ? -8.038 -14.880 17.094 1.00 93.25 120 PHE A O 1
ATOM 845 N N . ARG A 1 121 ? -8.740 -13.075 15.957 1.00 88.56 121 ARG A N 1
ATOM 846 C CA . ARG A 1 121 ? -7.974 -12.066 16.710 1.00 88.56 121 ARG A CA 1
ATOM 847 C C . ARG A 1 121 ? -6.464 -12.322 16.704 1.00 88.56 121 ARG A C 1
ATOM 849 O O . ARG A 1 121 ? -5.769 -12.031 17.683 1.00 88.56 121 ARG A O 1
ATOM 856 N N . PHE A 1 122 ? -5.933 -12.819 15.588 1.00 90.38 122 PHE A N 1
ATOM 857 C CA . PHE A 1 122 ? -4.497 -13.056 15.415 1.00 90.38 122 PHE A CA 1
ATOM 858 C C . PHE A 1 122 ? -3.677 -11.766 15.329 1.00 90.38 122 PHE A C 1
ATOM 860 O O . PHE A 1 122 ? -2.471 -11.794 15.563 1.00 90.38 122 PHE A O 1
ATOM 867 N N . GLY A 1 123 ? -4.324 -10.613 15.135 1.00 84.94 123 GLY A N 1
ATOM 868 C CA . GLY A 1 123 ? -3.666 -9.305 15.154 1.00 84.94 123 GLY A CA 1
ATOM 869 C C . GLY A 1 123 ? -2.879 -9.008 16.439 1.00 84.94 123 GLY A C 1
ATOM 870 O O . GLY A 1 123 ? -1.915 -8.254 16.392 1.00 84.94 123 GLY A O 1
ATOM 871 N N . LYS A 1 124 ? -3.198 -9.632 17.584 1.00 85.75 124 LYS A N 1
ATOM 872 C CA . LYS A 1 124 ? -2.401 -9.463 18.818 1.00 85.75 124 LYS A CA 1
ATOM 873 C C . LYS A 1 124 ? -0.978 -10.020 18.698 1.00 85.75 124 LYS A C 1
ATOM 875 O O . LYS A 1 124 ? -0.080 -9.520 19.369 1.00 85.75 124 LYS A O 1
ATOM 880 N N . PHE A 1 125 ? -0.771 -11.024 17.844 1.00 90.38 125 PHE A N 1
ATOM 881 C CA . PHE A 1 125 ? 0.521 -11.685 17.675 1.00 90.38 125 PHE A CA 1
ATOM 882 C C . PHE A 1 125 ? 1.521 -10.844 16.884 1.00 90.38 125 PHE A C 1
ATOM 884 O O . PHE A 1 125 ? 2.718 -11.055 17.039 1.00 90.38 125 PHE A O 1
ATOM 891 N N . ILE A 1 126 ? 1.075 -9.825 16.136 1.00 89.31 126 ILE A N 1
ATOM 892 C CA . ILE A 1 126 ? 2.000 -8.891 15.474 1.00 89.31 126 ILE A CA 1
ATOM 893 C C . ILE A 1 126 ? 2.896 -8.157 16.483 1.00 89.31 126 ILE A C 1
ATOM 895 O O . ILE A 1 126 ? 4.006 -7.756 16.160 1.00 89.31 126 ILE A O 1
ATOM 899 N N . ARG A 1 127 ? 2.448 -8.038 17.742 1.00 88.00 127 ARG A N 1
ATOM 900 C CA . ARG A 1 127 ? 3.229 -7.445 18.836 1.00 88.00 127 ARG A CA 1
ATOM 901 C C . ARG A 1 127 ? 4.424 -8.300 19.263 1.00 88.00 127 ARG A C 1
ATOM 903 O O . ARG A 1 127 ? 5.268 -7.803 19.996 1.00 88.00 127 ARG A O 1
ATOM 910 N N . LEU A 1 128 ? 4.480 -9.567 18.845 1.00 94.44 128 LEU A N 1
ATOM 911 C CA . LEU A 1 128 ? 5.606 -10.463 19.116 1.00 94.44 128 LEU A CA 1
ATOM 912 C C . LEU A 1 128 ? 6.760 -10.268 18.127 1.00 94.44 128 LEU A C 1
ATOM 914 O O . LEU A 1 128 ? 7.836 -10.814 18.356 1.00 94.44 128 LEU A O 1
ATOM 918 N N . VAL A 1 129 ? 6.557 -9.515 17.039 1.00 94.06 129 VAL A N 1
ATOM 919 C CA . VAL A 1 129 ? 7.612 -9.254 16.057 1.00 94.06 129 VAL A CA 1
ATOM 920 C C . VAL A 1 129 ? 8.688 -8.368 16.698 1.00 94.06 129 VAL A C 1
ATOM 922 O O . VAL A 1 129 ? 8.384 -7.246 17.112 1.00 94.06 129 VAL A O 1
ATOM 925 N N . PRO A 1 130 ? 9.949 -8.831 16.784 1.00 96.06 130 PRO A N 1
ATOM 926 C CA . PRO A 1 130 ? 11.022 -8.046 17.380 1.00 96.06 130 PRO A CA 1
ATOM 927 C C . PRO A 1 130 ? 11.319 -6.777 16.575 1.00 96.06 130 PRO A C 1
ATOM 929 O O . PRO A 1 130 ? 11.323 -6.792 15.343 1.00 96.06 130 PRO A O 1
ATOM 932 N N . HIS A 1 131 ? 11.679 -5.696 17.268 1.00 94.06 131 HIS A N 1
ATOM 933 C CA . HIS A 1 131 ? 12.072 -4.435 16.630 1.00 94.06 131 HIS A CA 1
ATOM 934 C C . HIS A 1 131 ? 13.194 -4.589 15.576 1.00 94.06 131 HIS A C 1
ATOM 936 O O . HIS A 1 131 ? 13.067 -4.001 14.502 1.00 94.06 131 HIS A O 1
ATOM 942 N N . PRO A 1 132 ? 14.242 -5.420 15.786 1.00 96.50 132 PRO A N 1
ATOM 943 C CA . PRO A 1 132 ? 15.264 -5.645 14.761 1.00 96.50 132 PRO A CA 1
ATOM 944 C C . PRO A 1 132 ? 14.721 -6.221 13.445 1.00 96.50 132 PRO A C 1
ATOM 946 O O . PRO A 1 132 ? 15.210 -5.862 12.378 1.00 96.50 132 PRO A O 1
ATOM 949 N N . VAL A 1 133 ? 13.688 -7.071 13.500 1.00 96.31 133 VAL A N 1
ATOM 950 C CA . VAL A 1 133 ? 13.065 -7.661 12.302 1.00 96.31 133 VAL A CA 1
ATOM 951 C C . VAL A 1 133 ? 12.303 -6.595 11.520 1.00 96.31 133 VAL A C 1
ATOM 953 O O . VAL A 1 133 ? 12.427 -6.524 10.300 1.00 96.31 133 VAL A O 1
ATOM 956 N N . MET A 1 134 ? 11.574 -5.723 12.223 1.00 93.38 134 MET A N 1
ATOM 957 C CA . MET A 1 134 ? 10.876 -4.591 11.607 1.00 93.38 134 MET A CA 1
ATOM 958 C C . MET A 1 134 ? 11.857 -3.638 10.912 1.00 93.38 134 MET A C 1
ATOM 960 O O . MET A 1 134 ? 11.624 -3.254 9.768 1.00 93.38 134 MET A O 1
ATOM 964 N N . LEU A 1 135 ? 12.974 -3.297 11.566 1.00 94.88 135 LEU A N 1
ATOM 965 C CA . LEU A 1 135 ? 14.015 -2.453 10.968 1.00 94.88 135 LEU A CA 1
ATOM 966 C C . LEU A 1 135 ? 14.656 -3.111 9.743 1.00 94.88 135 LEU A C 1
ATOM 968 O O . LEU A 1 135 ? 14.818 -2.456 8.717 1.00 94.88 135 LEU A O 1
ATOM 972 N N . GLY A 1 136 ? 14.990 -4.402 9.826 1.00 94.88 136 GLY A N 1
ATOM 973 C CA . GLY A 1 136 ? 15.540 -5.150 8.695 1.00 94.88 136 GLY A CA 1
ATOM 974 C C . GLY A 1 136 ? 14.585 -5.175 7.501 1.00 94.88 136 GLY A C 1
ATOM 975 O O . GLY A 1 136 ? 15.001 -4.921 6.373 1.00 94.88 136 GLY A O 1
ATOM 976 N N . PHE A 1 137 ? 13.295 -5.400 7.757 1.00 91.00 137 PHE A N 1
ATOM 977 C CA . PHE A 1 137 ? 12.257 -5.377 6.730 1.00 91.00 137 PHE A CA 1
ATOM 978 C C . PHE A 1 137 ? 12.129 -4.005 6.055 1.00 91.00 137 PHE A C 1
ATOM 980 O O . PHE A 1 137 ? 12.152 -3.929 4.827 1.00 91.00 137 PHE A O 1
ATOM 987 N N . VAL A 1 138 ? 12.043 -2.919 6.831 1.00 91.31 138 VAL A N 1
ATOM 988 C CA . VAL A 1 138 ? 11.917 -1.559 6.277 1.00 91.31 138 VAL A CA 1
ATOM 989 C C . VAL A 1 138 ? 13.181 -1.145 5.515 1.00 91.31 138 VAL A C 1
ATOM 991 O O . VAL A 1 138 ? 13.068 -0.571 4.434 1.00 91.31 138 VAL A O 1
ATOM 994 N N . ASN A 1 139 ? 14.375 -1.494 6.005 1.00 93.25 139 ASN A N 1
ATOM 995 C CA . ASN A 1 139 ? 15.634 -1.238 5.295 1.00 93.25 139 ASN A CA 1
ATOM 996 C C . ASN A 1 139 ? 15.713 -2.017 3.976 1.00 93.25 139 ASN A C 1
ATOM 998 O O . ASN A 1 139 ? 16.095 -1.457 2.950 1.00 93.25 139 ASN A O 1
ATOM 1002 N N . GLY A 1 140 ? 15.318 -3.293 3.983 1.00 89.81 140 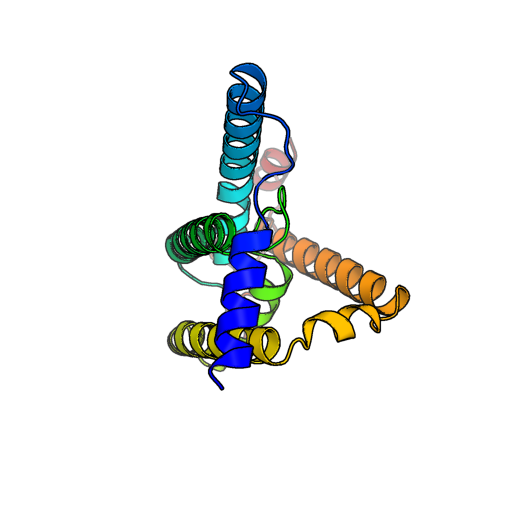GLY A N 1
ATOM 1003 C CA . GLY A 1 140 ? 15.236 -4.100 2.767 1.00 89.81 140 GLY A CA 1
ATOM 1004 C C . GLY A 1 140 ? 14.260 -3.500 1.756 1.00 89.81 140 GLY A C 1
ATOM 1005 O O . GLY A 1 140 ? 14.604 -3.346 0.586 1.00 89.81 140 GLY A O 1
ATOM 1006 N N . LEU A 1 141 ? 13.076 -3.077 2.213 1.00 86.56 141 LEU A N 1
ATOM 1007 C CA . LEU A 1 141 ? 12.091 -2.401 1.372 1.00 86.56 141 LEU A CA 1
ATOM 1008 C C . LEU A 1 141 ? 12.650 -1.106 0.768 1.00 86.56 141 LEU A C 1
ATOM 1010 O O . LEU A 1 141 ? 12.472 -0.872 -0.424 1.00 86.56 141 LEU A O 1
ATOM 1014 N N . ALA A 1 142 ? 13.354 -0.293 1.560 1.00 87.62 142 ALA A N 1
ATOM 1015 C CA . ALA A 1 142 ? 13.980 0.936 1.080 1.00 87.62 142 ALA A CA 1
ATOM 1016 C C . ALA A 1 142 ? 15.001 0.658 -0.033 1.00 87.62 142 ALA A C 1
ATOM 1018 O O . ALA A 1 142 ? 14.992 1.348 -1.051 1.00 87.62 142 ALA A O 1
ATOM 1019 N N . ILE A 1 143 ? 15.825 -0.386 0.115 1.00 88.50 143 ILE A N 1
ATOM 1020 C CA . ILE A 1 143 ? 16.779 -0.810 -0.921 1.00 88.50 143 ILE A CA 1
ATOM 1021 C C . ILE A 1 143 ? 16.043 -1.256 -2.186 1.00 88.50 143 ILE A C 1
ATOM 1023 O O . ILE A 1 143 ? 16.414 -0.837 -3.278 1.00 88.50 143 ILE A O 1
ATOM 1027 N N . VAL A 1 144 ? 14.992 -2.072 -2.069 1.00 82.44 144 VAL A N 1
ATOM 1028 C CA . VAL A 1 144 ? 14.243 -2.540 -3.247 1.00 82.44 144 VAL A CA 1
ATOM 1029 C C . VAL A 1 144 ? 13.571 -1.378 -3.976 1.00 82.44 144 VAL A C 1
ATOM 1031 O O . VAL A 1 144 ? 13.659 -1.299 -5.200 1.00 82.44 144 VAL A O 1
ATOM 1034 N N . ILE A 1 145 ? 12.950 -0.449 -3.246 1.00 81.88 145 ILE A N 1
ATOM 1035 C CA . ILE A 1 145 ? 12.355 0.756 -3.837 1.00 81.88 145 ILE A CA 1
ATOM 1036 C C . ILE A 1 145 ? 13.438 1.590 -4.529 1.00 81.88 145 ILE A C 1
ATOM 1038 O O . ILE A 1 145 ? 13.252 1.981 -5.679 1.00 81.88 145 ILE A O 1
ATOM 1042 N N . PHE A 1 146 ? 14.578 1.817 -3.871 1.00 86.12 146 PHE A N 1
ATOM 1043 C CA . PHE A 1 146 ? 15.708 2.550 -4.443 1.00 86.12 146 PHE A CA 1
ATOM 1044 C C . PHE A 1 146 ? 16.209 1.907 -5.745 1.00 86.12 146 PHE A C 1
ATOM 1046 O O . PHE A 1 146 ? 16.327 2.583 -6.766 1.00 86.12 146 PHE A O 1
ATOM 1053 N N . LEU A 1 147 ? 16.431 0.590 -5.745 1.00 83.25 147 LEU A N 1
ATOM 1054 C CA . LEU A 1 147 ? 16.859 -0.151 -6.933 1.00 83.25 147 LEU A CA 1
ATOM 1055 C C . LEU A 1 147 ? 15.812 -0.103 -8.053 1.00 83.25 147 LEU A C 1
ATOM 1057 O O . LEU A 1 147 ? 16.180 0.025 -9.220 1.00 83.25 147 LEU A O 1
ATOM 1061 N N . ALA A 1 148 ? 14.520 -0.145 -7.719 1.00 77.94 148 ALA A N 1
ATOM 1062 C CA . ALA A 1 148 ? 13.452 0.006 -8.702 1.00 77.94 148 ALA A CA 1
ATOM 1063 C C . ALA A 1 148 ? 13.491 1.389 -9.379 1.00 77.94 148 ALA A C 1
ATOM 1065 O O . ALA A 1 148 ? 13.286 1.472 -10.590 1.00 77.94 148 ALA A O 1
ATOM 1066 N N . GLN A 1 149 ? 13.829 2.459 -8.648 1.00 82.12 149 GLN A N 1
ATOM 1067 C CA . GLN A 1 149 ? 13.968 3.803 -9.229 1.00 82.12 149 GLN A CA 1
ATOM 1068 C C . GLN A 1 149 ? 15.175 3.932 -10.166 1.00 82.12 149 GLN A C 1
ATOM 1070 O O . GLN A 1 149 ? 15.101 4.666 -11.149 1.00 82.12 149 GLN A O 1
ATOM 1075 N N . MET A 1 150 ? 16.256 3.176 -9.944 1.00 84.06 150 MET A N 1
ATOM 1076 C CA . MET A 1 150 ? 17.426 3.200 -10.838 1.00 84.06 150 MET A CA 1
ATOM 1077 C C . MET A 1 150 ? 17.081 2.808 -12.284 1.00 84.06 150 MET A C 1
ATOM 1079 O O . MET A 1 150 ? 17.756 3.245 -13.214 1.00 84.06 150 MET A O 1
ATOM 1083 N N . SER A 1 151 ? 16.016 2.025 -12.498 1.00 78.00 151 SER A N 1
ATOM 1084 C CA . SER A 1 151 ? 15.525 1.683 -13.843 1.00 78.00 151 SER A CA 1
ATOM 1085 C C . SER A 1 151 ? 15.048 2.896 -14.650 1.00 78.00 151 SER A C 1
ATOM 1087 O O . SER A 1 151 ? 15.119 2.871 -15.875 1.00 78.00 151 SER A O 1
ATOM 1089 N N . GLN A 1 152 ? 14.617 3.971 -13.982 1.00 81.06 152 GLN A N 1
ATOM 1090 C CA . GLN A 1 152 ? 14.124 5.187 -14.634 1.00 81.06 152 GLN A CA 1
ATOM 1091 C C . GLN A 1 152 ? 15.251 6.011 -15.274 1.00 81.06 152 GLN A C 1
ATOM 1093 O O . GLN A 1 152 ? 14.991 6.842 -16.136 1.00 81.06 152 GLN A O 1
ATOM 1098 N N . PHE A 1 153 ? 16.508 5.738 -14.904 1.00 86.31 153 PHE A N 1
ATOM 1099 C CA . PHE A 1 153 ? 17.697 6.333 -15.519 1.00 86.31 153 PHE A CA 1
ATOM 1100 C C . PHE A 1 153 ? 18.212 5.550 -16.735 1.00 86.31 153 PHE A C 1
ATOM 1102 O O . PHE A 1 153 ? 19.323 5.794 -17.208 1.00 86.31 153 PHE A O 1
ATOM 1109 N N . LYS A 1 154 ? 17.442 4.584 -17.241 1.00 84.25 154 LYS A N 1
ATOM 1110 C CA . LYS A 1 154 ? 17.783 3.828 -18.448 1.00 84.25 154 LYS A CA 1
ATOM 1111 C C . LYS A 1 154 ? 17.053 4.382 -19.659 1.00 84.25 154 LYS A C 1
ATOM 1113 O O . LY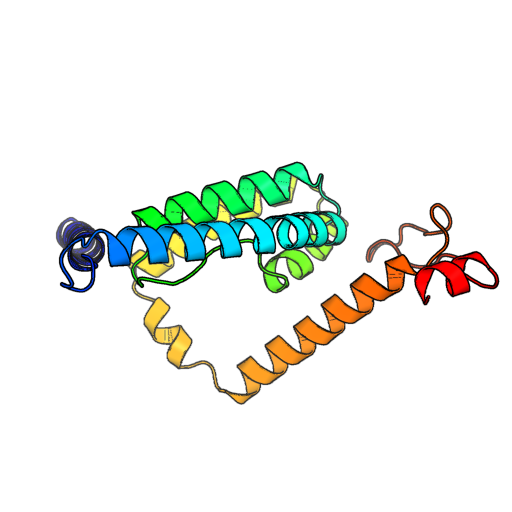S A 1 154 ? 15.948 4.910 -19.546 1.00 84.25 154 LYS A O 1
ATOM 1118 N N . VAL A 1 155 ? 17.664 4.236 -20.830 1.00 82.31 155 VAL A N 1
ATOM 1119 C CA . VAL A 1 155 ? 17.064 4.658 -22.097 1.00 82.31 155 VAL A CA 1
ATOM 1120 C C . VAL A 1 155 ? 15.783 3.841 -22.346 1.00 82.31 155 VAL A C 1
ATOM 1122 O O . VAL A 1 155 ? 15.857 2.604 -22.395 1.00 82.31 155 VAL A O 1
ATOM 1125 N N . PRO A 1 156 ? 14.610 4.486 -22.523 1.00 75.12 156 PRO A N 1
ATOM 1126 C CA . PRO A 1 156 ? 13.363 3.786 -22.819 1.00 75.12 156 PRO A CA 1
ATOM 1127 C C . PRO A 1 156 ? 13.500 2.882 -24.051 1.00 75.12 156 PRO A C 1
ATOM 1129 O O . PRO A 1 156 ? 14.022 3.304 -25.078 1.00 75.12 156 PRO A O 1
ATOM 1132 N N . GLY A 1 157 ? 13.038 1.633 -23.954 1.00 71.50 157 GLY A N 1
ATOM 1133 C CA . GLY A 1 157 ? 13.086 0.660 -25.056 1.00 71.50 157 GLY A CA 1
ATOM 1134 C C . GLY A 1 157 ? 14.365 -0.180 -25.152 1.00 71.50 157 GLY A C 1
ATOM 1135 O O . GLY A 1 157 ? 14.399 -1.115 -25.943 1.00 71.50 157 GLY A O 1
ATOM 1136 N N . THR A 1 158 ? 15.382 0.087 -24.326 1.00 75.50 158 THR A N 1
ATOM 1137 C CA . THR A 1 158 ? 16.601 -0.749 -24.256 1.00 75.50 158 THR A CA 1
ATOM 1138 C C . THR A 1 158 ? 16.533 -1.838 -23.180 1.00 75.50 158 THR A C 1
ATOM 1140 O O . THR A 1 158 ? 17.425 -2.673 -23.082 1.00 75.50 158 THR A O 1
ATOM 1143 N N . MET A 1 159 ? 15.490 -1.829 -22.344 1.00 69.31 159 MET A N 1
ATOM 1144 C CA . MET A 1 159 ? 15.333 -2.786 -21.248 1.00 69.31 159 MET A CA 1
ATOM 1145 C C . MET A 1 159 ? 14.943 -4.168 -21.776 1.00 69.31 159 MET A C 1
ATOM 1147 O O . MET A 1 159 ? 13.916 -4.317 -22.436 1.00 69.31 159 MET A O 1
ATOM 1151 N N . GLU A 1 160 ? 15.733 -5.184 -21.435 1.00 65.69 160 GLU A N 1
ATOM 1152 C CA . GLU A 1 160 ? 15.409 -6.575 -21.735 1.00 65.69 160 GLU A CA 1
ATOM 1153 C C . GLU A 1 160 ? 14.521 -7.163 -20.630 1.00 65.69 160 GLU A C 1
ATOM 1155 O O . GLU A 1 160 ? 14.688 -6.903 -19.435 1.00 65.69 160 GLU A O 1
ATOM 1160 N N . VAL A 1 161 ? 13.529 -7.964 -21.016 1.00 58.59 161 VAL A N 1
ATOM 1161 C CA . VAL A 1 161 ? 12.709 -8.700 -20.050 1.00 58.59 161 VAL A CA 1
ATOM 1162 C C . VAL A 1 161 ? 13.460 -9.975 -19.689 1.00 58.59 161 VAL A C 1
ATOM 1164 O O . VAL A 1 161 ? 13.529 -10.914 -20.478 1.00 58.59 161 VAL A O 1
ATOM 1167 N N . SER A 1 162 ? 14.034 -10.006 -18.491 1.00 56.41 162 SER A N 1
ATOM 1168 C CA . SER A 1 162 ? 14.626 -11.214 -17.922 1.00 56.41 162 SER A CA 1
ATOM 1169 C C . SER A 1 162 ? 13.585 -11.970 -17.087 1.00 56.41 162 SER A C 1
ATOM 1171 O O . SER A 1 162 ? 12.600 -11.390 -16.631 1.00 56.41 162 SER A O 1
ATOM 1173 N N . GLY A 1 163 ? 13.819 -13.257 -16.809 1.00 44.31 163 GLY A N 1
ATOM 1174 C CA . GLY A 1 163 ? 12.941 -14.066 -15.944 1.00 44.31 163 GLY A CA 1
ATOM 1175 C C . GLY A 1 163 ? 12.773 -13.539 -14.507 1.00 44.31 163 GLY A C 1
ATOM 1176 O O . GLY A 1 163 ? 11.947 -14.057 -13.766 1.00 44.31 163 GLY A O 1
ATOM 1177 N N . HIS A 1 164 ? 13.525 -12.502 -14.116 1.00 47.38 164 HIS A N 1
ATOM 1178 C CA . HIS A 1 164 ? 13.431 -11.826 -12.819 1.00 47.38 164 HIS A CA 1
ATOM 1179 C C . HIS A 1 164 ? 12.903 -10.376 -12.932 1.00 47.38 164 HIS A C 1
ATOM 1181 O O . HIS A 1 164 ? 13.066 -9.593 -11.999 1.00 47.38 164 HIS A O 1
ATOM 1187 N N . GLY A 1 165 ? 12.279 -10.006 -14.060 1.00 57.22 165 GLY A N 1
ATOM 1188 C CA . GLY A 1 165 ? 11.762 -8.659 -14.346 1.00 57.22 165 GLY A CA 1
ATOM 1189 C C . GLY A 1 165 ? 12.533 -7.938 -15.461 1.00 57.22 165 GLY A C 1
ATOM 1190 O O . GLY A 1 165 ? 13.417 -8.516 -16.096 1.00 57.22 165 GLY A O 1
ATOM 1191 N N . MET A 1 166 ? 12.213 -6.663 -15.714 1.00 58.72 166 MET A N 1
ATOM 1192 C CA . MET A 1 166 ? 12.995 -5.833 -16.645 1.00 58.72 166 MET A CA 1
ATOM 1193 C C . MET A 1 166 ? 14.415 -5.629 -16.094 1.00 58.72 166 MET A C 1
ATOM 1195 O O . MET A 1 166 ? 14.610 -4.935 -15.094 1.00 58.72 166 MET A O 1
ATOM 1199 N N . ALA A 1 167 ? 15.411 -6.233 -16.736 1.00 59.16 167 ALA A N 1
ATOM 1200 C CA . ALA A 1 167 ? 16.819 -6.148 -16.360 1.00 59.16 167 ALA A CA 1
ATOM 1201 C C . ALA A 1 167 ? 17.672 -5.892 -17.613 1.00 59.16 167 ALA A C 1
ATOM 1203 O O . ALA A 1 167 ? 17.345 -6.346 -18.698 1.00 59.16 167 ALA A O 1
ATOM 1204 N N . GLY A 1 168 ? 18.765 -5.136 -17.484 1.00 66.19 168 GLY A N 1
ATOM 1205 C CA . GLY A 1 168 ? 19.521 -4.625 -18.644 1.00 66.19 168 GLY A CA 1
ATOM 1206 C C . GLY A 1 168 ? 19.037 -3.251 -19.127 1.00 66.19 168 GLY A C 1
ATOM 1207 O O . GLY A 1 168 ? 18.282 -2.589 -18.412 1.00 66.19 168 GLY A O 1
ATOM 1208 N N . GLY A 1 169 ? 19.516 -2.797 -20.282 1.00 73.19 169 GLY A N 1
ATOM 1209 C CA . GLY A 1 169 ? 19.267 -1.460 -20.837 1.00 73.19 169 GLY A CA 1
ATOM 1210 C C . GLY A 1 169 ? 20.429 -0.486 -20.668 1.00 73.19 169 GLY A C 1
ATOM 1211 O O . GLY A 1 169 ? 21.138 -0.510 -19.659 1.00 73.19 169 GLY A O 1
ATOM 1212 N N . GLU A 1 170 ? 20.626 0.354 -21.684 1.00 83.12 170 GLU A N 1
ATOM 1213 C CA . GLU A 1 170 ? 21.673 1.372 -21.693 1.00 83.12 170 GLU A CA 1
ATOM 1214 C C . GLU A 1 170 ? 21.343 2.471 -20.687 1.00 83.12 170 GLU A C 1
ATOM 1216 O O . GLU A 1 170 ? 20.208 2.945 -20.583 1.00 83.12 170 GLU A O 1
ATOM 1221 N N . TRP A 1 171 ? 22.355 2.881 -19.929 1.00 86.00 171 TRP A N 1
ATOM 1222 C CA . TRP A 1 171 ? 22.226 3.991 -18.998 1.00 86.00 171 TRP A CA 1
ATOM 1223 C C . TRP A 1 171 ? 22.121 5.307 -19.764 1.00 86.00 171 TRP A C 1
ATOM 1225 O O . TRP A 1 171 ? 22.874 5.542 -20.714 1.00 86.00 171 TRP A O 1
ATOM 1235 N N . LEU A 1 172 ? 21.211 6.183 -19.328 1.00 86.69 172 LEU A N 1
ATOM 1236 C CA . LEU A 1 172 ? 21.158 7.549 -19.833 1.00 86.69 172 LEU A CA 1
ATOM 1237 C C . LEU A 1 172 ? 22.522 8.207 -19.619 1.00 86.69 172 LEU A C 1
ATOM 1239 O O . LEU A 1 172 ? 23.102 8.152 -18.536 1.00 86.69 172 LEU A O 1
ATOM 1243 N N . SER A 1 173 ? 23.029 8.840 -20.668 1.00 86.38 173 SER A N 1
ATOM 1244 C CA . SER A 1 173 ? 24.298 9.557 -20.652 1.00 86.38 173 SER A CA 1
ATOM 1245 C C . SER A 1 173 ? 24.174 10.860 -21.442 1.00 86.38 173 SER A C 1
ATOM 1247 O O . SER A 1 173 ? 23.255 11.035 -22.243 1.00 86.38 173 SER A O 1
ATOM 1249 N N . GLY A 1 174 ? 25.074 11.811 -21.187 1.00 87.31 174 GLY A N 1
ATOM 1250 C CA . GLY A 1 174 ? 25.099 13.095 -21.889 1.00 87.31 174 GLY A CA 1
ATOM 1251 C C . GLY A 1 174 ? 23.921 14.017 -21.544 1.00 87.31 174 GLY A C 1
ATOM 1252 O O . GLY A 1 174 ? 23.522 14.136 -20.387 1.00 87.31 174 GLY A O 1
ATOM 1253 N N . GLY A 1 175 ? 23.386 14.700 -22.560 1.00 88.44 175 GLY A N 1
ATOM 1254 C CA . GLY A 1 175 ? 22.349 15.730 -22.412 1.00 88.44 175 GLY A CA 1
ATOM 1255 C C . GLY A 1 175 ? 21.053 15.268 -21.724 1.00 88.44 175 GLY A C 1
ATOM 1256 O O . GLY A 1 175 ? 20.598 15.963 -20.819 1.00 88.44 175 GLY A O 1
ATOM 1257 N N . PRO A 1 176 ? 20.471 14.106 -22.077 1.00 84.69 176 PRO A N 1
ATOM 1258 C CA . PRO A 1 176 ? 19.270 13.590 -21.415 1.00 84.69 176 PRO A CA 1
ATOM 1259 C C . PRO A 1 176 ? 19.446 13.353 -19.910 1.00 84.69 176 PRO A C 1
ATOM 1261 O O . PRO A 1 176 ? 18.556 13.684 -19.133 1.00 84.69 176 PRO A O 1
ATOM 1264 N N . LEU A 1 177 ? 20.606 12.835 -19.488 1.00 86.12 177 LEU A N 1
ATOM 1265 C CA . LEU A 1 177 ? 20.912 12.657 -18.067 1.00 86.12 177 LEU A CA 1
ATOM 1266 C C . LEU A 1 177 ? 21.053 14.013 -17.362 1.00 86.12 177 LEU A C 1
ATOM 1268 O O . LEU A 1 177 ? 20.515 14.196 -16.275 1.00 86.12 177 LEU A O 1
ATOM 1272 N N . ALA A 1 178 ? 21.731 14.977 -17.993 1.00 86.25 178 ALA A N 1
ATOM 1273 C CA . ALA A 1 178 ? 21.886 16.321 -17.441 1.00 86.25 178 ALA A CA 1
ATOM 1274 C C . ALA A 1 178 ? 20.538 17.047 -17.277 1.00 86.25 178 ALA A C 1
ATOM 1276 O O . ALA A 1 178 ? 20.339 17.716 -16.271 1.00 86.25 178 ALA A O 1
ATOM 1277 N N . LEU A 1 179 ? 19.600 16.870 -18.215 1.00 86.62 179 LEU A N 1
ATOM 1278 C CA . LEU A 1 179 ? 18.243 17.426 -18.123 1.00 86.62 179 LEU A CA 1
ATOM 1279 C C . LEU A 1 179 ? 17.390 16.771 -17.030 1.00 86.62 179 LEU A C 1
ATOM 1281 O O . LEU A 1 179 ? 16.493 17.417 -16.506 1.00 86.62 179 LEU A O 1
ATOM 1285 N N . MET A 1 180 ? 17.646 15.506 -16.690 1.00 83.75 180 MET A N 1
ATOM 1286 C CA . MET A 1 180 ? 16.968 14.827 -15.578 1.00 83.75 180 MET A CA 1
ATOM 1287 C C . MET A 1 180 ? 17.507 15.234 -14.200 1.00 83.75 180 MET A C 1
ATOM 1289 O O . MET A 1 180 ? 16.796 15.089 -13.208 1.00 83.75 180 MET A O 1
ATOM 1293 N N . LEU A 1 181 ? 18.766 15.675 -14.128 1.00 83.19 181 LEU A N 1
ATOM 1294 C CA . LEU A 1 181 ? 19.443 16.049 -12.880 1.00 83.19 181 LEU A CA 1
ATOM 1295 C C . LEU A 1 181 ? 19.388 17.556 -12.570 1.00 83.19 181 LEU A C 1
ATOM 1297 O O . LEU A 1 181 ? 19.752 17.938 -11.458 1.00 83.19 181 LEU A O 1
ATOM 1301 N N . ALA A 1 182 ? 19.001 18.387 -13.543 1.00 78.25 182 ALA A N 1
ATOM 1302 C CA . ALA A 1 182 ? 18.872 19.842 -13.424 1.00 78.25 182 ALA A CA 1
ATOM 1303 C C . ALA A 1 182 ? 17.487 20.253 -12.904 1.00 78.25 182 ALA A C 1
ATOM 1305 O O . ALA A 1 182 ? 17.442 21.203 -12.091 1.00 78.25 182 ALA A O 1
#

Foldseek 3Di:
DVVLVVVLVCLQVVLPDDPPPPDPVVVVVVVVVVVVVLVVQLVVLQLLCVLLVHDSVVSVVQFVVQQVCCVRRNNDPPDRDGDDLVVSLVSNLVCLPPNPVVVVVVVVVVVVVVVVCVSVVVVVCVVVDDPVNVVVVVVVSVVVVVVSVQCVQFDPPQFDQDSSGGDDGHGDDDPVNVVVVD

Radius of gyration: 20.56 Å; chains: 1; bounding box: 48×42×46 Å

Secondary structure (DSSP, 8-state):
-HHHHHHHHHHHHH----S----HHHHHHHHHHHHHHHHHHHHHHHHHHHHTTS-HHHHHHHHHHHHHHHHHH-SSTT------HHHHHHHHHHHHHH-HHHHHHHHHHHHHHHHHHHHTTGGGGGGGS-HHHHHHHHHHHHHHHHHHHHGGGBPTT--EEETTEEE--PBP-SHHHHHHH-

pLDDT: mean 80.96, std 13.9, range [39.78, 96.5]

Sequence (182 aa):
MERALAAVVDGVLASGPSRKGLSVALLRVELLAGLTVALALVPEAVAFAFVAGVHPLVGLYAAFIVGLITALFGGRPGMISGATGALAVVMVSLVATHGVEYLFATVVLMGLIQIAAGIFRFGKFIRLVPHPVMLGFVNGLAIVIFLAQMSQFKVPGTMEVSGHGMAGGEWLSGGPLALMLA